Protein AF-A0A657B0G7-F1 (afdb_monomer_lite)

pLDDT: mean 96.01, std 2.65, range [85.81, 98.75]

Structure (mmCIF, N/CA/C/O backbone):
data_AF-A0A657B0G7-F1
#
_entry.id   AF-A0A657B0G7-F1
#
loop_
_atom_site.group_PDB
_atom_site.id
_atom_site.type_symbol
_atom_site.label_atom_id
_atom_site.label_alt_id
_atom_site.label_comp_id
_atom_site.label_asym_id
_atom_site.label_entity_id
_atom_site.label_seq_id
_atom_site.pdbx_PDB_ins_code
_atom_site.Cartn_x
_atom_site.Cartn_y
_atom_site.Cartn_z
_atom_site.occupancy
_atom_site.B_iso_or_equiv
_atom_site.auth_seq_id
_atom_site.auth_comp_id
_atom_site.auth_asym_id
_atom_site.auth_atom_id
_atom_site.pdbx_PDB_model_num
ATOM 1 N N . MET A 1 1 ? 0.240 -7.233 19.209 1.00 93.44 1 MET A N 1
ATOM 2 C CA . MET A 1 1 ? -0.966 -6.705 18.535 1.00 93.44 1 MET A CA 1
ATOM 3 C C . MET A 1 1 ? -2.219 -7.011 19.340 1.00 93.44 1 MET A C 1
ATOM 5 O O . MET A 1 1 ? -2.974 -6.085 19.579 1.00 93.44 1 MET A O 1
ATOM 9 N N . GLU A 1 2 ? -2.392 -8.232 19.858 1.00 94.56 2 GLU A N 1
ATOM 10 C CA . GLU A 1 2 ? -3.525 -8.589 20.737 1.00 94.56 2 GLU A CA 1
ATOM 11 C C . GLU A 1 2 ? -3.731 -7.630 21.922 1.00 94.56 2 GLU A C 1
ATOM 13 O O . GLU A 1 2 ? -4.857 -7.234 22.203 1.00 94.56 2 GLU A O 1
ATOM 18 N N . SER A 1 3 ? -2.652 -7.190 22.581 1.00 97.06 3 SER A N 1
ATOM 19 C CA . SER A 1 3 ? -2.749 -6.208 23.669 1.00 97.06 3 SER A CA 1
ATOM 20 C C . SER A 1 3 ? -3.332 -4.869 23.209 1.00 97.06 3 SER A C 1
ATOM 22 O O . SER A 1 3 ? -4.130 -4.284 23.921 1.00 97.06 3 SER A O 1
ATOM 24 N N . TRP A 1 4 ? -2.990 -4.399 22.005 1.00 97.25 4 TRP A N 1
ATOM 25 C CA . TRP A 1 4 ? -3.527 -3.143 21.468 1.00 97.25 4 TRP A CA 1
ATOM 26 C C . TRP A 1 4 ? -5.020 -3.254 21.172 1.00 97.25 4 TRP A C 1
ATOM 28 O O . TRP A 1 4 ? -5.768 -2.319 21.439 1.00 97.25 4 TRP A O 1
ATOM 38 N N . VAL A 1 5 ? -5.459 -4.409 20.672 1.00 97.50 5 VAL A N 1
ATOM 39 C CA . VAL A 1 5 ? -6.884 -4.706 20.477 1.00 97.50 5 VAL A CA 1
ATOM 40 C C . VAL A 1 5 ? -7.608 -4.729 21.824 1.00 97.50 5 VAL A C 1
ATOM 42 O O . VAL A 1 5 ? -8.667 -4.121 21.957 1.00 97.50 5 VAL A O 1
ATOM 45 N N . ALA A 1 6 ? -7.015 -5.352 22.849 1.00 97.56 6 ALA A N 1
ATOM 46 C CA . ALA A 1 6 ? -7.554 -5.336 24.210 1.00 97.56 6 ALA A CA 1
ATOM 47 C C . ALA A 1 6 ? -7.624 -3.915 24.807 1.00 97.56 6 ALA A C 1
ATOM 49 O O . ALA A 1 6 ? -8.551 -3.615 25.559 1.00 97.56 6 ALA A O 1
ATOM 50 N N . ASP A 1 7 ? -6.700 -3.033 24.418 1.00 98.06 7 ASP A N 1
ATOM 51 C CA . ASP A 1 7 ? -6.684 -1.612 24.781 1.00 98.06 7 ASP A CA 1
ATOM 52 C C . ASP A 1 7 ? -7.659 -0.754 23.937 1.00 98.06 7 ASP A C 1
ATOM 54 O O . ASP A 1 7 ? -7.761 0.457 24.143 1.00 98.06 7 ASP A O 1
ATOM 58 N N . GLY A 1 8 ? -8.401 -1.358 22.997 1.00 98.00 8 GLY A N 1
ATOM 59 C CA . GLY A 1 8 ? -9.427 -0.693 22.186 1.00 98.00 8 GLY A CA 1
ATOM 60 C C . GLY A 1 8 ? -8.931 -0.078 20.874 1.00 98.00 8 GLY A C 1
ATOM 61 O O . GLY A 1 8 ? -9.644 0.726 20.267 1.00 98.00 8 GLY A O 1
ATOM 62 N N . VAL A 1 9 ? -7.723 -0.425 20.420 1.00 98.06 9 VAL A N 1
ATOM 63 C CA . VAL A 1 9 ? -7.231 -0.041 19.090 1.00 98.06 9 VAL A CA 1
ATOM 64 C C . VAL A 1 9 ? -7.950 -0.867 18.027 1.00 98.06 9 VAL A C 1
ATOM 66 O O . VAL A 1 9 ? -7.903 -2.092 18.062 1.00 98.06 9 VAL A O 1
ATOM 69 N N . ASN A 1 10 ? -8.570 -0.185 17.061 1.00 97.81 10 ASN A N 1
ATOM 70 C CA . ASN A 1 10 ? -9.298 -0.825 15.957 1.00 97.81 10 ASN A CA 1
ATOM 71 C C . ASN A 1 10 ? -8.554 -0.734 14.618 1.00 97.81 10 ASN A C 1
ATOM 73 O O . ASN A 1 10 ? -8.673 -1.629 13.791 1.00 97.81 10 ASN A O 1
ATOM 77 N N . VAL A 1 11 ? -7.786 0.341 14.402 1.00 98.50 11 VAL A N 1
ATOM 78 C CA . VAL A 1 11 ? -7.129 0.631 13.120 1.00 98.50 11 VAL A CA 1
ATOM 79 C C . VAL A 1 11 ? -5.647 0.906 13.345 1.00 98.50 11 VAL A C 1
ATOM 81 O O . VAL A 1 11 ? -5.294 1.733 14.190 1.00 98.50 11 VAL A O 1
ATOM 84 N N . LEU A 1 12 ? -4.779 0.261 12.566 1.00 98.06 12 LEU A N 1
ATOM 85 C CA . LEU A 1 12 ? -3.364 0.616 12.469 1.00 98.06 12 LEU A CA 1
ATOM 86 C C . LEU A 1 12 ? -3.084 1.392 11.185 1.00 98.06 12 LEU A C 1
ATOM 88 O O . LEU A 1 12 ? -3.613 1.075 10.118 1.00 98.06 12 LEU A O 1
ATOM 92 N N . ALA A 1 13 ? -2.184 2.372 11.293 1.00 98.00 13 ALA A N 1
ATOM 93 C CA . ALA A 1 13 ? -1.736 3.172 10.161 1.00 98.00 13 ALA A CA 1
ATOM 94 C C . ALA A 1 13 ? -0.213 3.125 9.947 1.00 98.00 13 ALA A C 1
ATOM 96 O O . ALA A 1 13 ? 0.480 4.106 10.232 1.00 98.00 13 ALA A O 1
ATOM 97 N N . PRO A 1 14 ? 0.339 1.987 9.487 1.00 97.88 14 PRO A N 1
ATOM 98 C CA . PRO A 1 14 ? 1.760 1.861 9.182 1.00 97.88 14 PRO A CA 1
ATOM 99 C C . PRO A 1 14 ? 2.102 2.433 7.793 1.00 97.88 14 PRO A C 1
ATOM 101 O O . PRO A 1 14 ? 1.222 2.511 6.928 1.00 97.88 14 PRO A O 1
ATOM 104 N N . PRO A 1 15 ? 3.378 2.781 7.537 1.00 97.25 15 PRO A N 1
ATOM 105 C CA . PRO A 1 15 ? 3.837 3.077 6.186 1.00 97.25 15 PRO A CA 1
ATOM 106 C C . PRO A 1 15 ? 3.712 1.843 5.274 1.00 97.25 15 PRO A C 1
ATOM 108 O O . PRO A 1 15 ? 3.873 0.716 5.744 1.00 97.25 15 PRO A O 1
ATOM 111 N N . MET A 1 16 ? 3.466 2.037 3.975 1.00 97.31 16 MET A N 1
ATOM 112 C CA . MET A 1 16 ? 3.095 0.930 3.072 1.00 97.31 16 MET A CA 1
ATOM 113 C C . MET A 1 16 ? 4.144 -0.171 2.953 1.00 97.31 16 MET A C 1
ATOM 115 O O . MET A 1 16 ? 3.788 -1.344 2.909 1.00 97.31 16 MET A O 1
ATOM 119 N N . TRP A 1 17 ? 5.432 0.176 2.999 1.00 96.75 17 TRP A N 1
ATOM 120 C CA . TRP A 1 17 ? 6.504 -0.815 2.926 1.00 96.75 17 TRP A CA 1
ATOM 121 C C . TRP A 1 17 ? 6.463 -1.808 4.096 1.00 96.75 17 TRP A C 1
ATOM 123 O O . TRP A 1 17 ? 6.896 -2.941 3.938 1.00 96.75 17 TRP A O 1
ATOM 133 N N . MET A 1 18 ? 5.906 -1.439 5.259 1.00 98.00 18 MET A N 1
ATOM 134 C CA . MET A 1 18 ? 5.752 -2.380 6.376 1.00 98.00 18 MET A CA 1
ATOM 135 C C . MET A 1 18 ? 4.691 -3.446 6.106 1.00 98.00 18 MET A C 1
ATOM 137 O O . MET A 1 18 ? 4.699 -4.475 6.775 1.00 98.00 18 MET A O 1
ATOM 141 N N . LEU A 1 19 ? 3.768 -3.207 5.174 1.00 98.69 19 LEU A N 1
ATOM 142 C CA . LEU A 1 19 ? 2.704 -4.144 4.813 1.00 98.69 19 LEU A CA 1
ATOM 143 C C . LEU A 1 19 ? 3.099 -5.090 3.676 1.00 98.69 19 LEU A C 1
ATOM 145 O O . LEU A 1 19 ? 2.318 -5.975 3.338 1.00 98.69 19 LEU A O 1
ATOM 149 N N . LEU A 1 20 ? 4.287 -4.905 3.100 1.00 98.31 20 LEU A N 1
ATOM 150 C CA . LEU A 1 20 ? 4.724 -5.559 1.874 1.00 98.31 20 LEU A CA 1
ATOM 151 C C . LEU A 1 20 ? 6.056 -6.273 2.080 1.00 98.31 20 LEU A C 1
ATOM 153 O O . LEU A 1 20 ? 6.932 -5.791 2.798 1.00 98.31 20 LEU A O 1
ATOM 157 N N . GLU A 1 21 ? 6.209 -7.395 1.397 1.00 97.75 21 GLU A N 1
ATOM 158 C CA . GLU A 1 21 ? 7.430 -8.185 1.321 1.00 97.75 21 GLU A CA 1
ATOM 159 C C . GLU A 1 21 ? 7.595 -8.731 -0.103 1.00 97.75 21 GLU A C 1
ATOM 161 O O . GLU A 1 21 ? 6.639 -8.761 -0.877 1.00 97.75 21 GLU A O 1
ATOM 166 N N . VAL A 1 22 ? 8.808 -9.153 -0.462 1.00 98.06 22 VAL A N 1
ATOM 167 C CA . VAL A 1 22 ? 9.082 -9.845 -1.725 1.00 98.06 22 VAL A CA 1
ATOM 168 C C . VAL A 1 22 ? 9.475 -11.280 -1.421 1.00 98.06 22 VAL A C 1
ATOM 170 O O . VAL A 1 22 ? 10.439 -11.528 -0.694 1.00 98.06 22 VAL A O 1
ATOM 173 N N . ASN A 1 23 ? 8.736 -12.232 -1.983 1.00 96.06 23 ASN A N 1
ATOM 174 C CA . ASN A 1 23 ? 8.993 -13.647 -1.748 1.00 96.06 23 ASN A CA 1
ATOM 175 C C . ASN A 1 23 ? 10.183 -14.177 -2.580 1.00 96.06 23 ASN A C 1
ATOM 177 O O . ASN A 1 23 ? 10.765 -13.485 -3.416 1.00 96.06 23 ASN A O 1
ATOM 181 N N . ALA A 1 24 ? 10.533 -15.453 -2.386 1.00 94.50 24 ALA A N 1
ATOM 182 C CA . ALA A 1 24 ? 11.642 -16.099 -3.098 1.00 94.50 24 ALA A CA 1
ATOM 183 C C . ALA A 1 24 ? 11.457 -16.195 -4.629 1.00 94.50 24 ALA A C 1
ATOM 185 O O . ALA A 1 24 ? 12.426 -16.470 -5.336 1.00 94.50 24 ALA A O 1
ATOM 186 N N . HIS A 1 25 ? 10.240 -15.984 -5.137 1.00 95.31 25 HIS A N 1
ATOM 187 C CA . HIS A 1 25 ? 9.918 -15.959 -6.565 1.00 95.31 25 HIS A CA 1
ATOM 188 C C . HIS A 1 25 ? 9.943 -14.543 -7.159 1.00 95.31 25 HIS A C 1
ATOM 190 O O . HIS A 1 25 ? 9.765 -14.403 -8.366 1.00 95.31 25 HIS A O 1
ATOM 196 N N . GLY A 1 26 ? 10.199 -13.510 -6.348 1.00 95.31 26 GLY A N 1
ATOM 197 C CA . GLY A 1 26 ? 10.176 -12.119 -6.800 1.00 95.31 26 GLY A CA 1
ATOM 198 C C . GLY A 1 26 ? 8.769 -11.529 -6.890 1.00 95.31 26 GLY A C 1
ATOM 199 O O . GLY A 1 26 ? 8.562 -10.585 -7.640 1.00 95.31 26 GLY A O 1
ATOM 200 N N . GLU A 1 27 ? 7.799 -12.075 -6.156 1.00 97.25 27 GLU A N 1
ATOM 201 C CA . GLU A 1 27 ? 6.430 -11.550 -6.120 1.00 97.25 27 GLU A CA 1
ATOM 202 C C . GLU A 1 27 ? 6.247 -10.648 -4.897 1.00 97.25 27 GLU A C 1
ATOM 204 O O . GLU A 1 27 ? 6.701 -10.989 -3.798 1.00 97.25 27 GLU A O 1
ATOM 209 N N . ILE A 1 28 ? 5.556 -9.521 -5.081 1.00 98.25 28 ILE A N 1
ATOM 210 C CA . ILE A 1 28 ? 5.131 -8.648 -3.984 1.00 98.25 28 ILE A CA 1
ATOM 211 C C . ILE A 1 28 ? 3.981 -9.342 -3.248 1.00 98.25 28 ILE A C 1
ATOM 213 O O . ILE A 1 28 ? 2.974 -9.697 -3.853 1.00 98.25 28 ILE A O 1
ATOM 217 N N . ILE A 1 29 ? 4.133 -9.542 -1.942 1.00 98.44 29 ILE A N 1
ATOM 218 C CA . ILE A 1 29 ? 3.172 -10.245 -1.087 1.00 98.44 29 ILE A CA 1
ATOM 219 C C . ILE A 1 29 ? 2.899 -9.459 0.206 1.00 98.44 29 ILE A C 1
ATOM 221 O O . ILE A 1 29 ? 3.698 -8.592 0.579 1.00 98.44 29 ILE A O 1
ATOM 225 N N . PRO A 1 30 ? 1.803 -9.754 0.932 1.00 98.69 30 PRO A N 1
ATOM 226 C CA . PRO A 1 30 ? 1.607 -9.249 2.287 1.00 98.69 30 PRO A CA 1
ATOM 227 C C . PRO A 1 30 ? 2.758 -9.658 3.209 1.00 98.69 30 PRO A C 1
ATOM 229 O O . PRO A 1 30 ? 3.146 -10.824 3.239 1.00 98.69 30 PRO A O 1
ATOM 232 N N . SER A 1 31 ? 3.256 -8.715 4.005 1.00 98.44 31 SER A N 1
ATOM 233 C CA . SER A 1 31 ? 4.260 -9.010 5.029 1.00 98.44 31 SER A CA 1
ATOM 234 C C . SER A 1 31 ? 3.662 -9.764 6.220 1.00 98.44 31 SER A C 1
ATOM 236 O O . SER A 1 31 ? 2.461 -9.682 6.508 1.00 98.44 31 SER A O 1
ATOM 238 N N . ASP A 1 32 ? 4.524 -10.384 7.025 1.00 98.19 32 ASP A N 1
ATOM 239 C CA . ASP A 1 32 ? 4.125 -10.932 8.326 1.00 98.19 32 ASP A CA 1
ATOM 240 C C . ASP A 1 32 ? 3.458 -9.878 9.227 1.00 98.19 32 ASP A C 1
ATOM 242 O O . ASP A 1 32 ? 2.554 -10.196 9.999 1.00 98.19 32 ASP A O 1
ATOM 246 N N . TYR A 1 33 ? 3.852 -8.601 9.142 1.00 98.19 33 TYR A N 1
ATOM 247 C CA . TYR A 1 33 ? 3.205 -7.531 9.908 1.00 98.19 33 TYR A CA 1
ATOM 248 C C . TYR A 1 33 ? 1.743 -7.343 9.483 1.00 98.19 33 TYR A C 1
ATOM 250 O O . TYR A 1 33 ? 0.866 -7.244 10.344 1.00 98.19 33 TYR A O 1
ATOM 258 N N . ALA A 1 34 ? 1.474 -7.325 8.172 1.00 98.50 34 ALA A N 1
ATOM 259 C CA . ALA A 1 34 ? 0.121 -7.222 7.631 1.00 98.50 34 ALA A CA 1
ATOM 260 C C . ALA A 1 34 ? -0.746 -8.411 8.072 1.00 98.50 34 ALA A C 1
ATOM 262 O O . ALA A 1 34 ? -1.857 -8.225 8.575 1.00 98.50 34 ALA A O 1
ATOM 263 N N . MET A 1 35 ? -0.207 -9.628 7.956 1.00 98.38 35 MET A N 1
ATOM 264 C CA . MET A 1 35 ? -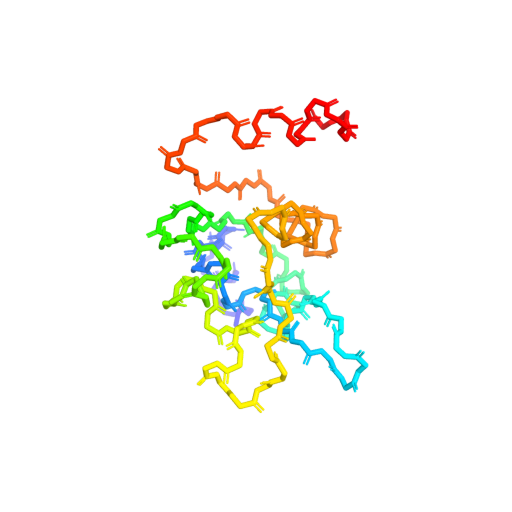0.917 -10.855 8.318 1.00 98.38 35 MET A CA 1
ATOM 265 C C . MET A 1 35 ? -1.200 -10.938 9.820 1.00 98.38 35 MET A C 1
ATOM 267 O O . MET A 1 35 ? -2.320 -11.265 10.215 1.00 98.38 35 MET A O 1
ATOM 271 N N . ASN A 1 36 ? -0.235 -10.562 10.662 1.00 98.31 36 ASN A N 1
ATOM 272 C CA . ASN A 1 36 ? -0.416 -10.518 12.113 1.00 98.31 36 ASN A CA 1
ATOM 273 C C . ASN A 1 36 ? -1.460 -9.473 12.538 1.00 98.31 36 ASN A C 1
ATOM 275 O O . ASN A 1 36 ? -2.254 -9.736 13.442 1.00 98.31 36 ASN A O 1
ATOM 279 N N . ALA A 1 37 ? -1.496 -8.302 11.890 1.00 98.25 37 ALA A N 1
ATOM 280 C CA . ALA A 1 37 ? -2.496 -7.273 12.183 1.00 98.25 37 ALA A CA 1
ATOM 281 C C . ALA A 1 37 ? -3.909 -7.763 11.842 1.00 98.25 37 ALA A C 1
ATOM 283 O O . ALA A 1 37 ? -4.816 -7.671 12.671 1.00 98.25 37 ALA A O 1
ATOM 284 N N . LYS A 1 38 ? -4.062 -8.383 10.668 1.00 96.94 38 LYS A N 1
ATOM 285 C CA . LYS A 1 38 ? -5.321 -8.986 10.220 1.00 96.94 38 LYS A CA 1
ATOM 286 C C . LYS A 1 38 ? -5.771 -10.120 11.141 1.00 96.94 38 LYS A C 1
ATOM 288 O O . LYS A 1 38 ? -6.934 -10.166 11.529 1.00 96.94 38 LYS A O 1
ATOM 293 N N . GLN A 1 39 ? -4.854 -11.000 11.549 1.00 97.50 39 GLN A N 1
ATOM 294 C CA . GLN A 1 39 ? -5.148 -12.088 12.486 1.00 97.50 39 GLN A CA 1
ATOM 295 C C . GLN A 1 39 ? -5.575 -11.570 13.866 1.00 97.50 39 GLN A C 1
ATOM 297 O O . GLN A 1 39 ? -6.442 -12.167 14.500 1.00 97.50 39 GLN A O 1
ATOM 302 N N . ALA A 1 40 ? -5.003 -10.451 14.318 1.00 97.94 40 ALA A N 1
ATOM 303 C CA . ALA A 1 40 ? -5.400 -9.800 15.562 1.00 97.94 40 ALA A CA 1
ATOM 304 C C . ALA A 1 40 ? -6.768 -9.092 15.473 1.00 97.94 40 ALA A C 1
ATOM 306 O O . ALA A 1 40 ? -7.304 -8.707 16.508 1.00 97.94 40 ALA A O 1
ATOM 307 N N . GLY A 1 41 ? -7.345 -8.932 14.275 1.00 97.44 41 GLY A N 1
ATOM 308 C CA . GLY A 1 41 ? -8.615 -8.232 14.063 1.00 97.44 41 GLY A CA 1
ATOM 309 C C . GLY A 1 41 ? -8.476 -6.712 13.946 1.00 97.44 41 GLY A C 1
ATOM 310 O O . GLY A 1 41 ? -9.418 -5.995 14.269 1.00 97.44 41 GLY A O 1
ATOM 311 N N . LEU A 1 42 ? -7.305 -6.222 13.528 1.00 98.56 42 LEU A N 1
ATOM 312 C CA . LEU A 1 42 ? -7.056 -4.801 13.282 1.00 98.56 42 LEU A CA 1
ATOM 313 C C . LEU A 1 42 ? -7.310 -4.464 11.813 1.00 98.56 42 LEU A C 1
ATOM 315 O O . LEU A 1 42 ? -6.776 -5.124 10.919 1.00 98.56 42 LEU A O 1
ATOM 319 N N . ASP A 1 43 ? -8.049 -3.385 11.575 1.00 98.62 43 ASP A N 1
ATOM 320 C CA . ASP A 1 43 ? -8.156 -2.777 10.254 1.00 98.62 43 ASP A CA 1
ATOM 321 C C . ASP A 1 43 ? -6.863 -2.021 9.905 1.00 98.62 43 ASP A C 1
ATOM 323 O O . ASP A 1 43 ? -6.133 -1.537 10.779 1.00 98.62 43 ASP A O 1
ATOM 327 N N . LEU A 1 44 ? -6.580 -1.882 8.609 1.00 98.75 44 LEU A N 1
ATOM 328 C CA . LEU A 1 44 ? -5.359 -1.246 8.113 1.00 98.75 44 LEU A CA 1
ATOM 329 C C . LEU A 1 44 ? -5.675 -0.043 7.221 1.00 98.75 44 LEU A C 1
ATOM 331 O O . LEU A 1 44 ? -6.396 -0.173 6.232 1.00 98.75 44 LEU A O 1
ATOM 335 N N . ILE A 1 45 ? -5.085 1.114 7.543 1.00 98.56 45 ILE A N 1
ATOM 336 C CA . ILE A 1 45 ? -5.049 2.301 6.674 1.00 98.56 45 ILE A CA 1
ATOM 337 C C . ILE A 1 45 ? -3.598 2.716 6.451 1.00 98.56 45 ILE A C 1
ATOM 339 O O . ILE A 1 45 ? -2.977 3.285 7.340 1.00 98.56 45 ILE A O 1
ATOM 343 N N . THR A 1 46 ? -3.033 2.476 5.273 1.00 98.31 46 THR A N 1
ATOM 344 C CA . THR A 1 46 ? -1.603 2.743 5.045 1.00 98.31 46 THR A CA 1
ATOM 345 C C . THR A 1 46 ? -1.317 4.109 4.417 1.00 98.31 46 THR A C 1
ATOM 347 O O . THR A 1 46 ? -2.227 4.832 4.021 1.00 98.31 46 THR A O 1
ATOM 350 N N . TRP A 1 47 ? -0.045 4.492 4.346 1.00 96.56 47 TRP A N 1
ATOM 351 C CA . TRP A 1 47 ? 0.426 5.750 3.768 1.00 96.56 47 TRP A CA 1
ATOM 352 C C . TRP A 1 47 ? 1.862 5.598 3.249 1.00 96.56 47 TRP A C 1
ATOM 354 O O . TRP A 1 47 ? 2.644 4.817 3.778 1.00 96.56 47 TRP A O 1
ATOM 364 N N . THR A 1 48 ? 2.322 6.319 2.237 1.00 88.19 48 THR A N 1
ATOM 365 C CA . THR A 1 48 ? 1.610 6.958 1.119 1.00 88.19 48 THR A CA 1
ATOM 366 C C . THR A 1 48 ? 2.214 6.388 -0.165 1.00 88.19 48 THR A C 1
ATOM 368 O O . THR A 1 48 ? 3.363 5.938 -0.126 1.00 88.19 48 THR A O 1
ATOM 371 N N . ILE A 1 49 ? 1.478 6.375 -1.278 1.00 92.81 49 ILE A N 1
ATOM 372 C CA . ILE A 1 49 ? 1.887 5.614 -2.468 1.00 92.81 49 ILE A CA 1
ATOM 373 C C . ILE A 1 49 ? 2.726 6.406 -3.480 1.00 92.81 49 ILE A C 1
ATOM 375 O O . ILE A 1 49 ? 3.570 5.825 -4.157 1.00 92.81 49 ILE A O 1
ATOM 379 N N . GLU A 1 50 ? 2.595 7.733 -3.544 1.00 92.75 50 GLU A N 1
ATOM 380 C CA . GLU A 1 50 ? 3.275 8.546 -4.571 1.00 92.75 50 GLU A CA 1
ATOM 381 C C . GLU A 1 50 ? 4.401 9.441 -4.055 1.00 92.75 50 GLU A C 1
ATOM 383 O O . GLU A 1 50 ? 4.973 10.221 -4.816 1.00 92.75 50 GLU A O 1
ATOM 388 N N . ARG A 1 51 ? 4.735 9.376 -2.765 1.00 88.94 51 ARG A N 1
ATOM 389 C CA . ARG A 1 51 ? 5.742 10.279 -2.179 1.00 88.94 51 ARG A CA 1
ATOM 390 C C . ARG A 1 51 ? 7.184 9.945 -2.567 1.00 88.94 51 ARG A C 1
ATOM 392 O O . ARG A 1 51 ? 8.121 10.639 -2.166 1.00 88.94 51 ARG A O 1
ATOM 399 N N . SER A 1 52 ? 7.377 8.870 -3.319 1.00 88.06 52 SE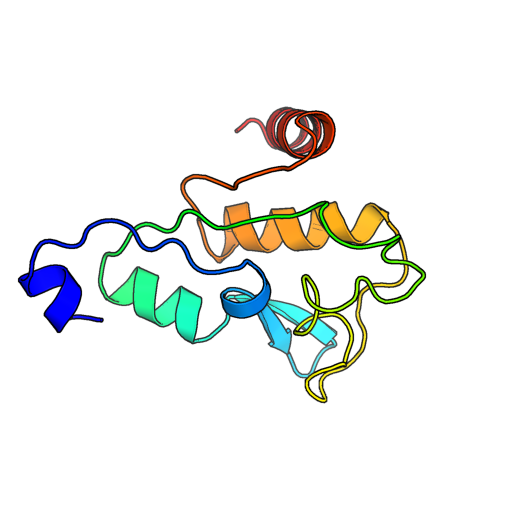R A N 1
ATOM 400 C CA . SER A 1 52 ? 8.654 8.493 -3.908 1.00 88.06 52 SER A CA 1
ATOM 401 C C . SER A 1 52 ? 9.022 9.370 -5.110 1.00 88.06 52 SER A C 1
ATOM 403 O O . SER A 1 52 ? 8.197 10.066 -5.696 1.00 88.06 52 SER A O 1
ATOM 405 N N . GLY A 1 53 ? 10.289 9.293 -5.528 1.00 85.81 53 GLY A N 1
ATOM 406 C CA . GLY A 1 53 ? 10.631 9.612 -6.915 1.00 85.81 53 GLY A CA 1
ATOM 407 C C . GLY A 1 53 ? 10.024 8.587 -7.884 1.00 85.81 53 GLY A C 1
ATOM 408 O O . GLY A 1 53 ? 9.291 7.686 -7.475 1.00 85.81 53 GLY A O 1
ATOM 409 N N . LEU A 1 54 ? 10.372 8.704 -9.167 1.00 90.56 54 LEU A N 1
ATOM 410 C CA . LEU A 1 54 ? 9.978 7.720 -10.184 1.00 90.56 54 LEU A CA 1
ATOM 411 C C . LEU A 1 54 ? 10.452 6.316 -9.772 1.00 90.56 54 LEU A C 1
ATOM 413 O O . LEU A 1 54 ? 11.605 6.163 -9.355 1.00 90.56 54 LEU A O 1
ATOM 417 N N . LEU A 1 55 ? 9.592 5.307 -9.897 1.00 94.00 55 LEU A N 1
ATOM 418 C CA . LEU A 1 55 ? 9.897 3.936 -9.470 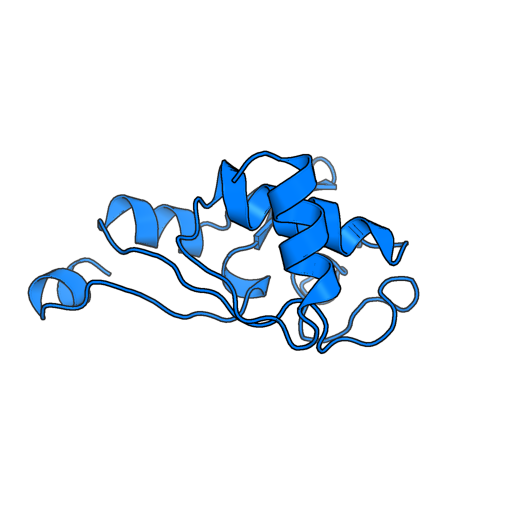1.00 94.00 55 LEU A CA 1
ATOM 419 C C . LEU A 1 55 ? 10.962 3.293 -10.346 1.00 94.00 55 LEU A C 1
ATOM 421 O O . LEU A 1 55 ? 11.824 2.596 -9.828 1.00 94.00 55 LEU A O 1
ATOM 425 N N . LYS A 1 56 ? 11.043 3.689 -11.622 1.00 92.38 56 LYS A N 1
ATOM 426 C CA . LYS A 1 56 ? 12.182 3.344 -12.494 1.00 92.38 56 LYS A CA 1
ATOM 427 C C . LYS A 1 56 ? 13.549 3.788 -11.946 1.00 92.38 56 LYS A C 1
ATOM 429 O O . LYS A 1 56 ? 14.588 3.380 -12.453 1.00 92.38 56 LYS A O 1
ATOM 434 N N . ASN A 1 57 ? 13.551 4.682 -10.952 1.00 92.69 57 ASN A N 1
ATOM 435 C CA . ASN A 1 57 ? 14.722 5.116 -10.197 1.00 92.69 57 ASN A CA 1
ATOM 436 C C . ASN A 1 57 ? 14.682 4.569 -8.752 1.00 92.69 57 ASN A C 1
ATOM 438 O O . ASN A 1 57 ? 15.062 5.286 -7.824 1.00 92.69 57 ASN A O 1
ATOM 442 N N . ASN A 1 58 ? 14.207 3.333 -8.559 1.00 91.88 58 ASN A N 1
ATOM 443 C CA . ASN A 1 58 ? 14.182 2.563 -7.309 1.00 91.88 58 ASN A CA 1
ATOM 444 C C . ASN A 1 58 ? 13.124 2.989 -6.262 1.00 91.88 58 ASN A C 1
ATOM 446 O O . ASN A 1 58 ? 12.958 2.321 -5.252 1.00 91.88 58 ASN A O 1
ATOM 450 N N . GLY A 1 59 ? 12.388 4.094 -6.4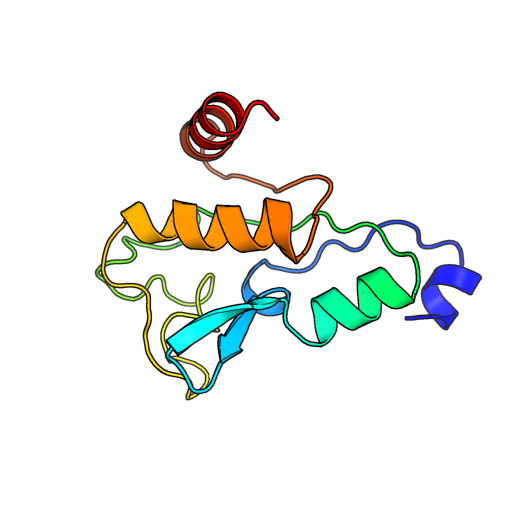22 1.00 92.69 59 GLY A N 1
ATOM 451 C CA . GLY A 1 59 ? 11.296 4.468 -5.493 1.00 92.69 59 GLY A CA 1
ATOM 452 C C . GLY A 1 59 ? 11.712 4.861 -4.053 1.00 92.69 59 GLY A C 1
ATOM 453 O O . GLY A 1 59 ? 10.915 5.427 -3.302 1.00 92.69 59 GLY A O 1
ATOM 454 N N . GLY A 1 60 ? 12.971 4.656 -3.653 1.00 93.81 60 GLY A N 1
ATOM 455 C CA . GLY A 1 60 ? 13.531 5.116 -2.379 1.00 93.81 60 GLY A CA 1
ATOM 456 C C . GLY A 1 60 ? 12.855 4.530 -1.128 1.00 93.81 60 GLY A C 1
ATOM 457 O O . GLY A 1 60 ? 12.364 3.409 -1.121 1.00 93.81 60 GLY A O 1
ATOM 458 N N . TRP A 1 61 ? 12.837 5.291 -0.027 1.00 95.12 61 TRP A N 1
ATOM 459 C CA . TRP A 1 61 ? 12.412 4.786 1.293 1.00 95.12 61 TRP A CA 1
ATOM 460 C C . TRP A 1 61 ? 10.970 4.249 1.337 1.00 95.12 61 TRP A C 1
ATOM 462 O O . TRP A 1 61 ? 10.682 3.296 2.060 1.00 95.12 61 TRP A O 1
ATOM 472 N N . TYR A 1 62 ? 10.062 4.843 0.559 1.00 95.62 62 TYR A N 1
ATOM 473 C CA . TYR A 1 62 ? 8.650 4.450 0.541 1.00 95.62 62 TYR A CA 1
ATOM 474 C C . TYR A 1 62 ? 8.424 3.057 -0.061 1.00 95.62 62 TYR A C 1
ATOM 476 O O . TYR A 1 62 ? 7.439 2.417 0.289 1.00 95.62 62 TYR A O 1
ATOM 484 N N . TYR A 1 63 ? 9.366 2.573 -0.875 1.00 96.62 63 TYR A N 1
ATOM 485 C CA . TYR A 1 63 ? 9.332 1.272 -1.545 1.00 96.62 63 TYR A CA 1
ATOM 486 C C . TYR A 1 63 ? 10.462 0.341 -1.069 1.00 96.62 63 TYR A C 1
ATOM 488 O O . TYR A 1 63 ? 10.836 -0.602 -1.757 1.00 96.62 63 TYR A O 1
ATOM 496 N N . GLN A 1 64 ? 11.038 0.593 0.114 1.00 95.94 64 GLN A N 1
ATOM 497 C CA . GLN A 1 64 ? 12.276 -0.074 0.547 1.00 95.94 64 GLN A CA 1
ATOM 498 C C . GLN A 1 64 ? 12.206 -1.612 0.604 1.00 95.94 64 GLN A C 1
ATOM 500 O O . GLN A 1 64 ? 13.232 -2.271 0.451 1.00 95.94 64 GLN A O 1
ATOM 505 N N . THR A 1 65 ? 11.011 -2.175 0.814 1.00 96.69 65 THR A N 1
ATOM 506 C CA . THR A 1 65 ? 10.777 -3.626 0.847 1.00 96.69 65 THR A CA 1
ATOM 507 C C . THR A 1 65 ? 10.494 -4.233 -0.518 1.00 96.69 65 THR A C 1
ATOM 509 O O . THR A 1 65 ? 10.515 -5.451 -0.637 1.00 96.69 65 THR A O 1
ATOM 512 N N . THR A 1 66 ? 10.299 -3.427 -1.562 1.00 96.88 66 THR A N 1
ATOM 513 C CA . THR A 1 66 ? 10.077 -3.890 -2.943 1.00 96.88 66 THR A CA 1
ATOM 514 C C . THR A 1 66 ? 11.202 -3.485 -3.896 1.00 96.88 66 THR A C 1
ATOM 516 O O . THR A 1 66 ? 11.284 -4.007 -4.998 1.00 96.88 66 THR A O 1
ATOM 519 N N . ASN A 1 67 ? 12.113 -2.610 -3.467 1.00 96.00 67 ASN A N 1
ATOM 520 C CA . ASN A 1 67 ? 13.181 -2.059 -4.306 1.00 96.00 67 ASN A CA 1
ATOM 521 C C . ASN A 1 67 ? 14.588 -2.600 -3.991 1.00 96.00 67 ASN A C 1
ATOM 523 O O . ASN A 1 67 ? 15.605 -1.974 -4.292 1.00 96.00 67 ASN A O 1
ATOM 527 N N . GLY A 1 68 ? 14.657 -3.712 -3.262 1.00 94.19 68 GLY A N 1
ATOM 528 C CA . GLY A 1 68 ? 15.897 -4.352 -2.835 1.00 94.19 68 GLY A CA 1
ATOM 529 C C . GLY A 1 68 ? 16.743 -3.620 -1.790 1.00 94.19 68 GLY A C 1
ATOM 530 O O . GLY A 1 68 ? 17.769 -4.155 -1.364 1.00 94.19 68 GLY A O 1
ATOM 531 N N . SER A 1 69 ? 16.315 -2.457 -1.284 1.00 94.62 69 SER A N 1
ATOM 532 C CA . SER A 1 69 ? 17.024 -1.747 -0.205 1.00 94.62 69 SER A CA 1
ATOM 533 C C . SER A 1 69 ? 17.111 -2.564 1.089 1.00 94.62 69 SER A C 1
ATOM 535 O O . SER A 1 69 ? 18.021 -2.344 1.890 1.00 94.62 69 SER A O 1
ATOM 537 N N . THR A 1 70 ? 16.199 -3.520 1.298 1.00 93.69 70 THR A N 1
ATOM 538 C CA . THR A 1 70 ? 16.211 -4.431 2.454 1.00 93.69 70 THR A CA 1
ATOM 539 C C . THR A 1 70 ? 16.836 -5.805 2.174 1.00 93.69 70 THR A C 1
ATOM 541 O O . THR A 1 70 ? 16.723 -6.708 2.998 1.00 93.69 70 THR A O 1
ATOM 544 N N . GLY A 1 71 ? 17.547 -5.972 1.051 1.00 92.12 71 GLY A N 1
ATOM 545 C CA . GLY A 1 71 ? 18.245 -7.218 0.695 1.00 92.12 71 GLY A CA 1
ATOM 546 C C . GLY A 1 71 ? 17.399 -8.238 -0.077 1.00 92.12 71 GLY A C 1
ATOM 547 O O . GLY A 1 71 ? 17.891 -9.315 -0.407 1.00 92.12 71 GLY A O 1
ATOM 548 N N . ASN A 1 72 ? 16.149 -7.897 -0.380 1.00 92.50 72 ASN A N 1
ATOM 549 C CA . ASN A 1 72 ? 15.291 -8.610 -1.321 1.00 92.50 72 ASN A CA 1
ATOM 550 C C . ASN A 1 72 ? 15.628 -8.257 -2.786 1.00 92.50 72 ASN A C 1
ATOM 552 O O . ASN A 1 72 ? 16.400 -7.330 -3.035 1.00 92.50 72 ASN A O 1
ATOM 556 N N . PRO A 1 73 ? 15.074 -8.973 -3.778 1.00 94.19 73 PRO A N 1
ATOM 557 C CA . PRO A 1 73 ? 15.127 -8.533 -5.169 1.00 94.19 73 PRO A CA 1
ATOM 558 C C . PRO A 1 73 ? 14.449 -7.168 -5.358 1.00 94.19 73 PRO A C 1
ATOM 560 O O . PRO A 1 73 ? 13.442 -6.885 -4.706 1.00 94.19 73 PRO A O 1
ATOM 563 N N . ASP A 1 74 ? 14.997 -6.346 -6.255 1.00 95.38 74 ASP A N 1
ATOM 564 C CA . ASP A 1 74 ? 14.310 -5.161 -6.776 1.00 95.38 74 ASP A CA 1
ATOM 565 C C . ASP A 1 74 ? 13.263 -5.628 -7.795 1.00 95.38 74 ASP A C 1
ATOM 567 O O . ASP A 1 74 ? 13.616 -6.253 -8.798 1.00 95.38 74 ASP A O 1
ATOM 571 N N . VAL A 1 75 ? 11.988 -5.404 -7.480 1.00 96.50 75 VAL A N 1
ATOM 572 C CA . VAL A 1 75 ? 10.831 -5.840 -8.279 1.00 96.50 75 VAL A CA 1
ATOM 573 C C . VAL A 1 75 ? 9.995 -4.656 -8.760 1.00 96.50 75 VAL A C 1
ATOM 575 O O . VAL A 1 75 ? 8.862 -4.848 -9.183 1.00 96.50 75 VAL A O 1
ATOM 578 N N . ILE A 1 76 ? 10.543 -3.437 -8.674 1.00 94.94 76 ILE A N 1
ATOM 579 C CA . ILE A 1 76 ? 9.925 -2.235 -9.230 1.00 94.94 76 ILE A CA 1
ATOM 580 C C . ILE A 1 76 ? 10.874 -1.557 -10.229 1.00 94.94 76 ILE A C 1
ATOM 582 O O . ILE A 1 76 ? 11.907 -0.993 -9.876 1.00 94.94 76 ILE A O 1
ATOM 586 N N . ASP A 1 77 ? 10.531 -1.591 -11.509 1.00 91.88 77 ASP A N 1
ATOM 587 C CA . ASP A 1 77 ? 11.337 -1.056 -12.607 1.00 91.88 77 ASP A CA 1
ATOM 588 C C . ASP A 1 77 ? 10.579 -0.056 -13.497 1.00 91.88 77 ASP A C 1
ATOM 590 O O . ASP A 1 77 ? 11.198 0.701 -14.259 1.00 91.88 77 ASP A O 1
ATOM 594 N N . THR A 1 78 ? 9.257 0.044 -13.346 1.00 95.19 78 THR A N 1
ATOM 595 C CA . THR A 1 78 ? 8.407 1.024 -14.019 1.00 95.19 78 THR A CA 1
ATOM 596 C C . THR A 1 78 ? 7.531 1.804 -13.043 1.00 95.19 78 THR A C 1
ATOM 598 O O . THR A 1 78 ? 7.177 1.356 -11.959 1.00 95.19 78 THR A O 1
ATOM 601 N N . ASP A 1 79 ? 7.104 3.005 -13.445 1.00 93.50 79 ASP A N 1
ATOM 602 C CA . ASP A 1 79 ? 6.146 3.784 -12.646 1.00 93.50 79 ASP A CA 1
ATOM 603 C C . ASP A 1 79 ? 4.765 3.096 -12.554 1.00 93.50 79 ASP A C 1
ATOM 605 O O . ASP A 1 79 ? 3.965 3.434 -11.684 1.00 93.50 79 ASP A O 1
ATOM 609 N N . GLY A 1 80 ? 4.483 2.128 -13.437 1.00 94.44 80 GLY A N 1
ATOM 610 C CA . GLY A 1 80 ? 3.253 1.337 -13.420 1.00 94.44 80 GLY A CA 1
ATOM 611 C C . GLY A 1 80 ? 3.174 0.365 -12.245 1.00 94.44 80 GLY A C 1
ATOM 612 O O . GLY A 1 80 ? 2.068 0.073 -11.792 1.00 94.44 80 GLY A O 1
ATOM 613 N N . ASP A 1 81 ? 4.313 -0.049 -11.689 1.00 96.25 81 ASP A N 1
ATOM 614 C CA . ASP A 1 81 ? 4.387 -1.046 -10.611 1.00 96.25 81 ASP A CA 1
ATOM 615 C C . ASP A 1 81 ? 3.771 -0.525 -9.307 1.00 96.25 81 ASP A C 1
ATOM 617 O O . ASP A 1 81 ? 3.413 -1.294 -8.415 1.00 96.25 81 ASP A O 1
ATOM 621 N N . MET A 1 82 ? 3.537 0.791 -9.218 1.00 95.69 82 MET A N 1
ATOM 622 C CA . MET A 1 82 ? 2.721 1.375 -8.156 1.00 95.69 82 MET A CA 1
ATOM 623 C C . MET A 1 82 ? 1.326 0.736 -8.096 1.00 95.69 82 MET A C 1
ATOM 625 O O . MET A 1 82 ? 0.757 0.609 -7.017 1.00 95.69 82 MET A O 1
ATOM 629 N N . TYR A 1 83 ? 0.761 0.338 -9.241 1.00 97.06 83 TYR A N 1
ATOM 630 C CA . TYR A 1 83 ? -0.547 -0.302 -9.298 1.00 97.06 83 TYR A CA 1
ATOM 631 C C . TYR A 1 83 ? -0.487 -1.768 -8.883 1.00 97.06 83 TYR A C 1
ATOM 633 O O . TYR A 1 83 ? -1.455 -2.238 -8.301 1.00 97.06 83 TYR A O 1
ATOM 641 N N . GLU A 1 84 ? 0.629 -2.465 -9.109 1.00 97.44 84 GLU A N 1
ATOM 642 C CA . GLU A 1 84 ? 0.841 -3.818 -8.576 1.00 97.44 84 GLU A CA 1
ATOM 643 C C . GLU A 1 84 ? 0.967 -3.777 -7.050 1.00 97.44 84 GLU A C 1
ATOM 645 O O . GLU A 1 84 ? 0.293 -4.519 -6.338 1.00 97.44 84 GLU A O 1
ATOM 650 N N . VAL A 1 85 ? 1.737 -2.814 -6.534 1.00 97.62 85 VAL A N 1
ATOM 651 C CA . VAL A 1 85 ? 1.829 -2.519 -5.099 1.00 97.62 85 VAL A CA 1
ATOM 652 C C . VAL A 1 85 ? 0.452 -2.191 -4.514 1.00 97.62 85 VAL A C 1
ATOM 654 O O . VAL A 1 85 ? 0.076 -2.727 -3.470 1.00 97.62 85 VAL A O 1
ATOM 657 N N . LEU A 1 86 ? -0.327 -1.339 -5.187 1.00 97.69 86 LEU A N 1
ATOM 658 C CA . LEU A 1 86 ? -1.682 -0.997 -4.759 1.00 97.69 86 LEU A CA 1
ATOM 659 C C . LEU A 1 86 ? -2.631 -2.203 -4.802 1.00 97.69 86 LEU A C 1
ATOM 661 O O . LEU A 1 86 ? -3.489 -2.311 -3.927 1.00 97.69 86 LEU A O 1
ATOM 665 N N . ASP A 1 87 ? -2.464 -3.110 -5.768 1.00 98.25 87 ASP A N 1
ATOM 666 C CA . ASP A 1 87 ? -3.267 -4.330 -5.894 1.00 98.25 87 ASP A CA 1
ATOM 667 C C . ASP A 1 87 ? -3.061 -5.257 -4.695 1.00 98.25 87 ASP A C 1
ATOM 669 O O . ASP A 1 87 ? -4.034 -5.632 -4.039 1.00 98.25 87 ASP A O 1
ATOM 673 N N . VAL A 1 88 ? -1.803 -5.519 -4.324 1.00 98.56 88 VAL A N 1
ATOM 674 C CA . VAL A 1 88 ? -1.456 -6.339 -3.149 1.00 98.56 88 VAL A CA 1
ATOM 675 C C . VAL A 1 88 ? -1.963 -5.693 -1.858 1.00 98.56 88 VAL A C 1
ATOM 677 O O . VAL A 1 88 ? -2.549 -6.362 -1.003 1.00 98.56 88 VAL A O 1
ATOM 680 N N . LEU A 1 89 ? -1.804 -4.375 -1.710 1.00 98.56 89 LEU A N 1
ATOM 681 C CA . LEU A 1 89 ? -2.327 -3.645 -0.553 1.00 98.56 89 LEU A CA 1
ATOM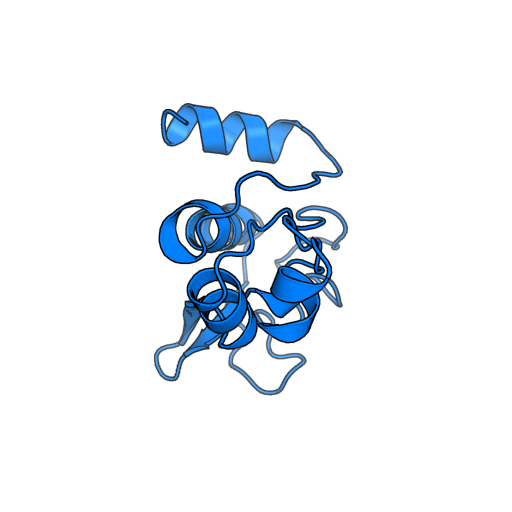 682 C C . LEU A 1 89 ? -3.861 -3.745 -0.457 1.00 98.56 89 LEU A C 1
ATOM 684 O O . LEU A 1 89 ? -4.413 -4.006 0.615 1.00 98.56 89 LEU A O 1
ATOM 688 N N . ALA A 1 90 ? -4.570 -3.543 -1.565 1.00 98.06 90 ALA A N 1
ATOM 689 C CA . ALA A 1 90 ? -6.029 -3.512 -1.576 1.00 98.06 90 ALA A CA 1
ATOM 690 C C . ALA A 1 90 ? -6.659 -4.907 -1.459 1.00 98.06 90 ALA A C 1
ATOM 692 O O . ALA A 1 90 ? -7.629 -5.071 -0.722 1.00 98.06 90 ALA A O 1
ATOM 693 N N . LYS A 1 91 ? -6.137 -5.907 -2.177 1.00 97.81 91 LYS A N 1
ATOM 694 C CA . LYS A 1 91 ? -6.761 -7.233 -2.286 1.00 97.81 91 LYS A CA 1
ATOM 695 C C . LYS A 1 91 ? -6.198 -8.240 -1.295 1.00 97.81 91 LYS A C 1
ATOM 697 O O . LYS A 1 91 ? -6.972 -8.909 -0.610 1.00 97.81 91 LYS A O 1
ATOM 702 N N . ASP A 1 92 ? -4.877 -8.325 -1.189 1.00 98.31 92 ASP A N 1
ATOM 703 C CA . ASP A 1 92 ? -4.238 -9.404 -0.432 1.00 98.31 92 ASP A CA 1
ATOM 704 C C . ASP A 1 92 ? -4.089 -9.025 1.043 1.00 98.31 92 ASP A C 1
ATOM 706 O O . ASP A 1 92 ? -4.531 -9.756 1.942 1.00 98.31 92 ASP A O 1
ATOM 710 N N . VAL A 1 93 ? -3.558 -7.827 1.304 1.00 98.50 93 VAL A N 1
ATOM 711 C CA . VAL A 1 93 ? -3.550 -7.250 2.653 1.00 98.50 93 VAL A CA 1
ATOM 712 C C . VAL A 1 93 ? -4.994 -6.971 3.083 1.00 98.50 93 VAL A C 1
ATOM 714 O O . VAL A 1 93 ? -5.431 -7.446 4.138 1.00 98.50 93 VAL A O 1
ATOM 717 N N . GLY A 1 94 ? -5.771 -6.298 2.231 1.00 97.88 94 GLY A N 1
ATOM 718 C CA . GLY A 1 94 ? -7.155 -5.927 2.526 1.00 97.88 94 GLY A CA 1
ATOM 719 C C . GLY A 1 94 ? -7.245 -4.646 3.349 1.00 97.88 94 GLY A C 1
ATOM 720 O O . GLY A 1 94 ? -7.972 -4.602 4.340 1.00 97.88 94 GLY A O 1
ATOM 721 N N . ILE A 1 95 ? -6.467 -3.621 2.984 1.00 98.50 95 ILE A N 1
ATOM 722 C CA . ILE A 1 95 ? -6.566 -2.305 3.624 1.00 98.50 95 ILE A CA 1
ATOM 723 C C . ILE A 1 95 ? -7.965 -1.704 3.421 1.00 98.50 95 ILE A C 1
ATOM 725 O O . ILE A 1 95 ? -8.568 -1.843 2.359 1.00 98.50 95 ILE A O 1
ATOM 729 N N . ILE A 1 96 ? -8.458 -0.971 4.419 1.00 97.88 96 ILE A N 1
ATOM 730 C CA . ILE A 1 96 ? -9.728 -0.229 4.321 1.00 97.88 96 ILE A CA 1
ATOM 731 C C . ILE A 1 96 ? -9.530 1.193 3.771 1.00 97.88 96 ILE A C 1
ATOM 733 O O . ILE A 1 96 ? -10.495 1.919 3.542 1.00 97.88 96 ILE A O 1
ATOM 737 N N . GLY A 1 97 ? -8.277 1.610 3.571 1.00 97.12 97 GLY A N 1
ATOM 738 C CA . GLY A 1 97 ? -7.930 2.894 2.976 1.00 97.12 97 GLY A CA 1
ATOM 739 C C . GLY A 1 97 ? -6.424 3.095 2.823 1.00 97.12 97 GLY A C 1
ATOM 740 O O . GLY A 1 97 ? -5.616 2.431 3.472 1.00 97.12 97 GLY A O 1
ATOM 741 N N . ILE A 1 98 ? -6.042 4.047 1.977 1.00 97.56 98 ILE A N 1
ATOM 742 C CA . ILE A 1 98 ? -4.656 4.479 1.786 1.00 97.56 98 ILE A CA 1
ATOM 743 C C . ILE A 1 98 ? -4.603 6.000 1.663 1.00 97.56 98 ILE A C 1
ATOM 745 O O . ILE A 1 98 ? -5.436 6.606 0.987 1.00 97.56 98 ILE A O 1
ATOM 749 N N . PHE A 1 99 ? -3.620 6.627 2.304 1.00 96.25 99 PHE A N 1
ATOM 750 C CA . PHE A 1 99 ? -3.280 8.014 2.016 1.00 96.25 99 PHE A CA 1
ATOM 751 C C . PHE A 1 99 ? -2.528 8.080 0.693 1.00 96.25 99 PHE A C 1
ATOM 753 O O . PHE A 1 99 ? -1.532 7.387 0.504 1.00 96.25 99 PHE A O 1
ATOM 760 N N . SER A 1 100 ? -3.009 8.930 -0.201 1.00 94.88 100 SER A N 1
ATOM 761 C CA . SER A 1 100 ? -2.381 9.217 -1.482 1.00 94.88 100 SER A CA 1
ATOM 762 C C . SER A 1 100 ? -2.035 10.698 -1.525 1.00 94.88 100 SER A C 1
ATOM 764 O O . SER A 1 100 ? -2.833 11.548 -1.118 1.00 94.88 100 SER A O 1
ATOM 766 N N . ASP A 1 101 ? -0.834 10.994 -2.005 1.00 93.12 101 ASP A N 1
ATOM 767 C CA . ASP A 1 101 ? -0.368 12.362 -2.202 1.00 93.12 101 ASP A CA 1
ATOM 768 C C . ASP A 1 101 ? -1.020 12.974 -3.461 1.00 93.12 101 ASP A C 1
ATOM 770 O O . ASP A 1 101 ? -1.140 14.198 -3.558 1.00 93.12 101 ASP A O 1
ATOM 774 N N . TRP A 1 102 ? -1.504 12.135 -4.394 1.00 90.06 102 TRP A N 1
ATOM 775 C CA . TRP A 1 102 ? -2.184 12.547 -5.627 1.00 90.06 102 TRP A CA 1
ATOM 776 C C . TRP A 1 102 ? -3.414 11.673 -5.926 1.00 90.06 102 TRP A C 1
ATOM 778 O O . TRP A 1 102 ? -3.267 10.531 -6.357 1.00 90.06 102 TRP A O 1
ATOM 788 N N . PRO A 1 103 ? -4.646 12.212 -5.858 1.00 90.88 103 PRO A N 1
ATOM 789 C CA . PRO A 1 103 ? -5.865 11.395 -5.893 1.00 90.88 103 PRO A CA 1
ATOM 790 C C . PRO A 1 103 ? -6.082 10.616 -7.200 1.00 90.88 103 PRO A C 1
ATOM 792 O O . PRO A 1 103 ? -6.925 9.722 -7.242 1.00 90.88 103 PRO A O 1
ATOM 795 N N . ALA A 1 104 ? -5.360 10.947 -8.275 1.00 94.50 104 ALA A N 1
ATOM 796 C CA . ALA A 1 104 ? -5.503 10.294 -9.571 1.00 94.50 104 ALA A CA 1
ATOM 797 C C . ALA A 1 104 ? -5.189 8.791 -9.512 1.00 94.50 104 ALA A C 1
ATOM 799 O O . ALA A 1 104 ? -5.954 8.012 -10.073 1.00 94.50 104 ALA A O 1
ATOM 800 N N . THR A 1 105 ? -4.125 8.381 -8.813 1.00 94.12 105 THR A N 1
ATOM 801 C CA . THR A 1 105 ? -3.693 6.975 -8.736 1.00 94.12 105 THR A CA 1
ATOM 802 C C . THR A 1 105 ? -4.776 6.096 -8.121 1.00 94.12 105 THR A C 1
ATOM 804 O O . THR A 1 105 ? -5.240 5.131 -8.727 1.00 94.12 105 THR A O 1
ATOM 807 N N . THR A 1 106 ? -5.217 6.451 -6.914 1.00 95.69 106 THR A N 1
ATOM 808 C CA . THR A 1 106 ? -6.184 5.660 -6.151 1.00 95.69 106 THR A CA 1
ATOM 809 C C . THR A 1 106 ? -7.559 5.695 -6.800 1.00 95.69 106 THR A C 1
ATOM 811 O O . THR A 1 106 ? -8.216 4.661 -6.873 1.00 95.69 106 THR A O 1
ATOM 814 N N . THR A 1 107 ? -7.966 6.843 -7.357 1.00 96.19 107 THR A N 1
ATOM 815 C CA . THR A 1 107 ? -9.233 6.965 -8.096 1.00 96.19 107 THR A CA 1
ATOM 816 C C . 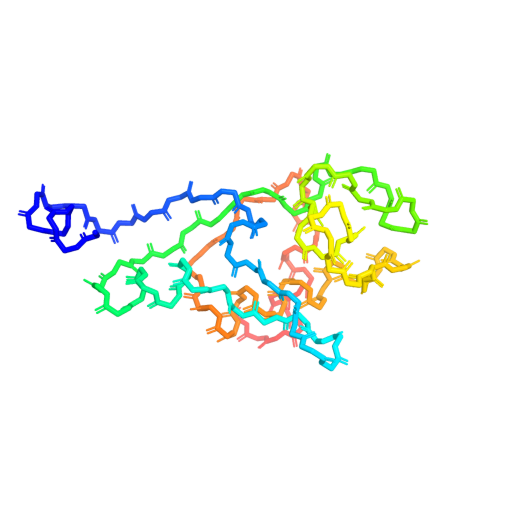THR A 1 107 ? -9.230 6.104 -9.357 1.00 96.19 107 THR A C 1
ATOM 818 O O . THR A 1 107 ? -10.210 5.413 -9.629 1.00 96.19 107 THR A O 1
ATOM 821 N N . TYR A 1 108 ? -8.138 6.124 -10.129 1.00 96.75 108 TYR A N 1
ATOM 822 C CA . TYR A 1 108 ? -8.010 5.312 -11.337 1.00 96.75 108 TYR A CA 1
ATOM 823 C C . TYR A 1 108 ? -8.063 3.818 -11.008 1.00 96.75 108 TYR A C 1
ATOM 825 O O . TYR A 1 108 ? -8.872 3.094 -11.588 1.00 96.75 108 TYR A O 1
ATOM 833 N N . TYR A 1 109 ? -7.267 3.376 -10.030 1.00 97.31 109 TYR A N 1
ATOM 834 C CA . TYR A 1 109 ? -7.248 1.985 -9.585 1.00 97.31 109 TYR A CA 1
ATOM 835 C C . TYR A 1 109 ? -8.619 1.519 -9.076 1.00 97.31 109 TYR A C 1
ATOM 837 O O . TYR A 1 109 ? -9.123 0.494 -9.536 1.00 97.31 109 TYR A O 1
ATOM 845 N N . ALA A 1 110 ? -9.258 2.291 -8.188 1.00 97.00 110 ALA A N 1
ATOM 846 C CA . ALA A 1 110 ? -10.568 1.946 -7.637 1.00 97.00 110 ALA A CA 1
ATOM 847 C C . ALA A 1 110 ? -11.628 1.807 -8.740 1.00 97.00 110 ALA A C 1
ATOM 849 O O . ALA A 1 110 ? -12.371 0.828 -8.768 1.00 97.00 110 ALA A O 1
ATOM 850 N N . ASN A 1 111 ? -11.629 2.724 -9.714 1.00 97.75 111 ASN A N 1
ATOM 851 C CA . ASN A 1 111 ? -12.512 2.647 -10.874 1.00 97.75 111 ASN A CA 1
ATOM 852 C C . ASN A 1 111 ? -12.243 1.398 -11.734 1.00 97.75 111 ASN A C 1
ATOM 854 O O . ASN A 1 111 ? -13.183 0.741 -12.171 1.00 97.75 111 ASN A O 1
ATOM 858 N N . CYS A 1 112 ? -10.977 1.043 -11.973 1.00 97.44 112 CYS A N 1
ATOM 859 C CA . CYS A 1 112 ? -10.621 -0.158 -12.734 1.00 97.44 112 CYS A CA 1
ATOM 860 C C . CYS A 1 112 ? -11.007 -1.461 -12.016 1.00 97.44 112 CYS A C 1
ATOM 862 O O . CYS A 1 112 ? -11.341 -2.441 -12.682 1.00 97.44 112 CYS A O 1
ATOM 864 N N . MET A 1 113 ? -10.965 -1.477 -10.683 1.00 97.19 113 MET A N 1
ATOM 865 C CA . MET A 1 113 ? -11.249 -2.660 -9.864 1.00 97.19 113 MET A CA 1
ATOM 866 C C . MET A 1 113 ? -12.702 -2.749 -9.372 1.00 97.19 113 MET A C 1
ATOM 868 O O . MET A 1 113 ? -13.064 -3.757 -8.770 1.00 97.19 113 MET A O 1
ATOM 872 N N . ASN A 1 114 ? -13.544 -1.752 -9.671 1.00 94.94 114 ASN A N 1
ATOM 873 C CA . ASN A 1 114 ? -14.916 -1.615 -9.160 1.00 94.94 114 ASN A CA 1
ATOM 874 C C . ASN A 1 114 ? -14.996 -1.646 -7.620 1.00 94.94 114 ASN A C 1
ATOM 876 O O . ASN A 1 114 ? -15.813 -2.381 -7.058 1.00 94.94 114 ASN A O 1
ATOM 880 N N . LEU A 1 115 ? -14.128 -0.872 -6.962 1.00 92.12 115 LEU A N 1
ATOM 881 C CA . LEU A 1 115 ? -14.102 -0.683 -5.505 1.00 92.12 115 LEU A CA 1
ATOM 882 C C . LEU A 1 115 ? -14.955 0.510 -5.054 1.00 92.12 115 LEU A C 1
ATOM 884 O O . LEU A 1 115 ? -15.075 1.486 -5.832 1.00 92.12 115 LEU A O 1
#

Foldseek 3Di:
DLVVVVVVAAEDEEQLLQQWAADPVRAIAGDPVLVVCVVSNHAYEYDELPPFDFVLVQRPPSNCRQSCVVPDDNNGNGSCCSLVSVCNVCPRSNHPYYHYPDVCNVVVSCVVVVD

Sequence (115 aa):
MESWVADGVNVLAPPMWMLLEVNAHGEIIPSDYAMNAKQAGLDLITWTIERSGLLKNNGGWYYQTTNGSTGNPDVIDTDGDMYEVLDVLAKDVGIIGIFSDWPATTTYYANCMNL

Radius of gyration: 14.0 Å; chains: 1; bounding box: 33×29×39 Å

Secondary structure (DSSP, 8-state):
-HHHHHTT--EE--BGGGGEEE-TTS-EEE-HHHHHHHHTT-EEEEE-SS-SS-GGGT-GGGGTTTBSTTSS-B---STTHHHHHHHIIIIII--SEEE-SSHHHHHHHHHHHT-